Protein AF-A0A177JNY7-F1 (afdb_monomer_lite)

Organism: Sphingobium yanoikuyae (NCBI:txid13690)

Foldseek 3Di:
DDPPDDDDPVLLVLLVVCVVVVHDLVVNCVVVVHDSVVSVVSVVVVVVVVVVVCCCVPPVVVVVVVVVVVVVVVVVVVVVVVVVVVVVVVVVVVVVVVVVVVVVVVVVVVVVVVVVVVVVVVVVVVVVCVVVVD

Structure (mmCIF, N/CA/C/O backbone):
data_AF-A0A177JNY7-F1
#
_entry.id   AF-A0A177JNY7-F1
#
loop_
_atom_site.group_PDB
_atom_site.id
_atom_site.type_symbol
_atom_site.label_atom_id
_atom_site.label_alt_id
_atom_site.label_comp_id
_atom_site.label_asym_id
_atom_site.label_entity_id
_atom_site.label_seq_id
_atom_site.pdbx_PDB_ins_code
_atom_site.Cartn_x
_atom_site.Cartn_y
_atom_site.Cartn_z
_atom_site.occupancy
_atom_site.B_iso_or_equiv
_atom_site.auth_seq_id
_atom_site.auth_comp_id
_atom_site.auth_asym_id
_atom_site.auth_atom_id
_atom_site.pdbx_PDB_model_num
ATOM 1 N N . MET A 1 1 ? -36.680 19.864 34.923 1.00 43.88 1 MET A N 1
ATOM 2 C CA . MET A 1 1 ? -35.747 18.778 34.541 1.00 43.88 1 MET A CA 1
ATOM 3 C C . MET A 1 1 ? -35.029 18.292 35.795 1.00 43.88 1 MET A C 1
ATOM 5 O O . MET A 1 1 ? -34.408 19.111 36.460 1.00 43.88 1 MET A O 1
ATOM 9 N N . ALA A 1 2 ? -35.150 17.016 36.173 1.00 49.12 2 ALA A N 1
ATOM 10 C CA . ALA A 1 2 ? -34.468 16.487 37.357 1.00 49.12 2 ALA A CA 1
ATOM 11 C C . ALA A 1 2 ? -32.947 16.436 37.117 1.00 49.12 2 ALA A C 1
ATOM 13 O O . ALA A 1 2 ? -32.493 15.865 36.123 1.00 49.12 2 ALA A O 1
ATOM 14 N N . LYS A 1 3 ? -32.151 17.042 38.009 1.00 59.03 3 LYS A N 1
ATOM 15 C CA . LYS A 1 3 ? -30.685 16.923 37.973 1.00 59.03 3 LYS A CA 1
ATOM 16 C C . LYS A 1 3 ? -30.320 15.449 38.160 1.00 59.03 3 LYS A C 1
ATOM 18 O O . LYS A 1 3 ? -30.551 14.886 39.226 1.00 59.03 3 LYS A O 1
ATOM 23 N N . LYS A 1 4 ? -29.740 14.818 37.133 1.00 63.50 4 LYS A N 1
ATOM 24 C CA . LYS A 1 4 ? -29.148 13.481 37.269 1.00 63.50 4 LYS A CA 1
ATOM 25 C C . LYS A 1 4 ? -28.039 13.564 38.321 1.00 63.50 4 LYS A C 1
ATOM 27 O O . LYS A 1 4 ? -27.091 14.323 38.132 1.00 63.50 4 LYS A O 1
ATOM 32 N N . ALA A 1 5 ? -28.146 12.785 39.398 1.00 68.25 5 ALA A N 1
ATOM 33 C CA . ALA A 1 5 ? -27.019 12.548 40.297 1.00 68.25 5 ALA A CA 1
ATOM 34 C C . ALA A 1 5 ? -25.820 12.068 39.461 1.00 68.25 5 ALA A C 1
ATOM 36 O O . ALA A 1 5 ? -25.946 11.075 38.736 1.00 68.25 5 ALA A O 1
ATOM 37 N N . LYS A 1 6 ? -24.716 12.821 39.500 1.00 78.00 6 LYS A N 1
ATOM 38 C CA . LYS A 1 6 ? -23.443 12.464 38.868 1.00 78.00 6 LYS A CA 1
ATOM 39 C C . LYS A 1 6 ? -22.596 11.754 39.918 1.00 78.00 6 LYS A C 1
ATOM 41 O O . LYS A 1 6 ? -22.266 12.370 40.926 1.00 78.00 6 LYS A O 1
ATOM 46 N N . PHE A 1 7 ? -22.280 10.487 39.681 1.00 82.00 7 PHE A N 1
ATOM 47 C CA . PHE A 1 7 ? -21.359 9.729 40.522 1.00 82.00 7 PHE A CA 1
ATOM 48 C C . PHE A 1 7 ? -19.919 9.984 40.082 1.00 82.00 7 PHE A C 1
ATOM 50 O O . PHE A 1 7 ? -19.648 10.089 38.881 1.00 82.00 7 PHE A O 1
ATOM 57 N N . THR A 1 8 ? -19.011 10.095 41.047 1.00 87.69 8 THR A N 1
ATOM 58 C CA . THR A 1 8 ? -17.571 10.159 40.770 1.00 87.69 8 THR A CA 1
ATOM 59 C C . THR A 1 8 ? -17.046 8.778 40.387 1.00 87.69 8 THR A C 1
ATOM 61 O O . THR A 1 8 ? -17.657 7.763 40.722 1.00 87.69 8 THR A O 1
ATOM 64 N N . ASP A 1 9 ? -15.907 8.719 39.701 1.00 86.62 9 ASP A N 1
ATOM 65 C CA . ASP A 1 9 ? -15.309 7.438 39.302 1.00 86.62 9 ASP A CA 1
ATOM 66 C C . ASP A 1 9 ? -14.935 6.594 40.527 1.00 86.62 9 ASP A C 1
ATOM 68 O O . ASP A 1 9 ? -15.268 5.415 40.584 1.00 86.62 9 ASP A O 1
ATOM 72 N N . SER A 1 10 ? -14.435 7.237 41.587 1.00 88.00 10 SER A N 1
ATOM 73 C CA . SER A 1 10 ? -14.182 6.590 42.880 1.00 88.00 10 SER A CA 1
ATOM 74 C C . SER A 1 10 ? -15.443 5.970 43.507 1.00 88.00 10 SER A C 1
ATOM 76 O O . SER A 1 10 ? -15.384 4.865 44.040 1.00 88.00 10 SER A O 1
ATOM 78 N N . GLN A 1 11 ? -16.611 6.621 43.406 1.00 86.44 11 GLN A N 1
ATOM 79 C CA . GLN A 1 11 ? -17.874 6.039 43.887 1.00 86.44 11 GLN A CA 1
ATOM 80 C C . GLN A 1 11 ? -18.300 4.824 43.056 1.00 86.44 11 GLN A C 1
ATOM 82 O O . GLN A 1 11 ? -18.866 3.878 43.600 1.00 86.44 11 GLN A O 1
ATOM 87 N N . ARG A 1 12 ? -18.038 4.831 41.744 1.00 89.81 12 ARG A N 1
ATOM 88 C CA . ARG A 1 12 ? -18.335 3.686 40.873 1.00 89.81 12 ARG A CA 1
ATOM 89 C C . ARG A 1 12 ? -17.408 2.509 41.159 1.00 89.81 12 ARG A C 1
ATOM 91 O O . ARG A 1 12 ? -17.885 1.380 41.181 1.00 89.81 12 ARG A O 1
ATOM 98 N N . GLU A 1 13 ? -16.127 2.770 41.401 1.00 90.81 13 GLU A N 1
ATOM 99 C CA . GLU A 1 13 ? -15.130 1.756 41.764 1.00 90.81 13 GLU A CA 1
ATOM 100 C C . GLU A 1 13 ? -15.463 1.106 43.107 1.00 90.81 13 GLU A C 1
ATOM 102 O O . GLU A 1 13 ? -15.636 -0.109 43.165 1.00 90.81 13 GLU A O 1
ATOM 107 N N . GLN A 1 14 ? -15.693 1.908 44.152 1.00 91.38 14 GLN A N 1
ATOM 108 C CA . GLN A 1 14 ? -16.100 1.400 45.467 1.00 91.38 14 GLN A CA 1
ATOM 109 C C . GLN A 1 14 ? -17.391 0.577 45.392 1.00 91.38 14 GLN A C 1
ATOM 111 O O . GLN A 1 14 ? -17.500 -0.486 46.003 1.00 91.38 14 GLN A O 1
ATOM 116 N N . TYR A 1 15 ? -18.374 1.038 44.612 1.00 92.62 15 TYR A N 1
ATOM 117 C CA . TYR A 1 15 ? -19.597 0.275 44.384 1.00 92.62 15 TYR A CA 1
ATOM 118 C C . TYR A 1 15 ? -19.313 -1.059 43.677 1.00 92.62 15 TYR A C 1
ATOM 120 O O . TYR A 1 15 ? -19.846 -2.095 44.075 1.00 92.62 15 TYR A O 1
ATOM 128 N N . ALA A 1 16 ? -18.482 -1.050 42.632 1.00 91.31 16 ALA A N 1
ATOM 129 C CA . ALA A 1 16 ? -18.147 -2.237 41.855 1.00 91.31 16 ALA A CA 1
ATOM 130 C C . ALA A 1 16 ? -17.406 -3.292 42.688 1.00 91.31 16 ALA A C 1
ATOM 132 O O . ALA A 1 16 ? -17.717 -4.475 42.556 1.00 91.31 16 ALA A O 1
ATOM 133 N N . GLU A 1 17 ? -16.488 -2.875 43.561 1.00 93.31 17 GLU A N 1
ATOM 134 C CA . GLU A 1 17 ? -15.782 -3.752 44.502 1.00 93.31 17 GLU A CA 1
ATOM 135 C C . GLU A 1 17 ? -16.747 -4.401 45.498 1.00 93.31 17 GLU A C 1
ATOM 137 O O . GLU A 1 17 ? -16.786 -5.625 45.636 1.00 93.31 17 GLU A O 1
ATOM 142 N N . LEU A 1 18 ? -17.596 -3.599 46.148 1.00 91.25 18 LEU A N 1
ATOM 143 C CA . LEU A 1 18 ? -18.571 -4.117 47.109 1.00 91.25 18 LEU A CA 1
ATOM 144 C C . LEU A 1 18 ? -19.588 -5.056 46.442 1.00 91.25 18 LEU A C 1
ATOM 146 O O . LEU A 1 18 ? -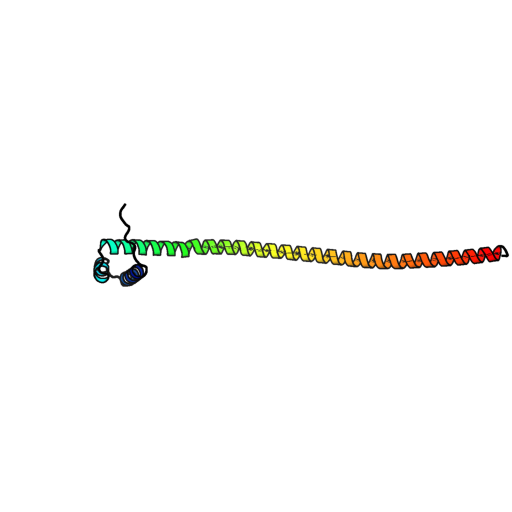19.938 -6.093 47.010 1.00 91.25 18 LEU A O 1
ATOM 150 N N . ALA A 1 19 ? -20.038 -4.727 45.230 1.00 90.12 19 ALA A N 1
ATOM 151 C CA . ALA A 1 19 ? -20.933 -5.576 44.450 1.00 90.12 19 ALA A CA 1
ATOM 152 C C . ALA A 1 19 ? -20.251 -6.881 43.998 1.00 90.12 19 ALA A C 1
ATOM 154 O O . ALA A 1 19 ? -20.895 -7.929 43.988 1.00 90.12 19 ALA A O 1
ATOM 155 N N . ALA A 1 20 ? -18.957 -6.847 43.655 1.00 90.69 20 ALA A N 1
ATOM 156 C CA . ALA A 1 20 ? -18.181 -8.040 43.307 1.00 90.69 20 ALA A CA 1
ATOM 157 C C . ALA A 1 20 ? -18.028 -9.000 44.496 1.00 90.69 20 ALA A C 1
ATOM 159 O O . ALA A 1 20 ? -18.071 -10.213 44.310 1.00 90.69 20 ALA A O 1
ATOM 160 N N . ASN A 1 21 ? -17.958 -8.461 45.715 1.00 91.38 21 ASN A N 1
ATOM 161 C CA . ASN A 1 21 ? -17.924 -9.238 46.956 1.00 91.38 21 ASN A CA 1
ATOM 162 C C . ASN A 1 21 ? -19.292 -9.829 47.358 1.00 91.38 21 ASN A C 1
ATOM 164 O O . ASN A 1 21 ? -19.409 -10.441 48.417 1.00 91.38 21 ASN A O 1
ATOM 168 N N . GLY A 1 22 ? -20.343 -9.647 46.547 1.00 89.50 22 GLY A N 1
ATOM 169 C CA . GLY A 1 22 ? -21.685 -10.173 46.820 1.00 89.50 22 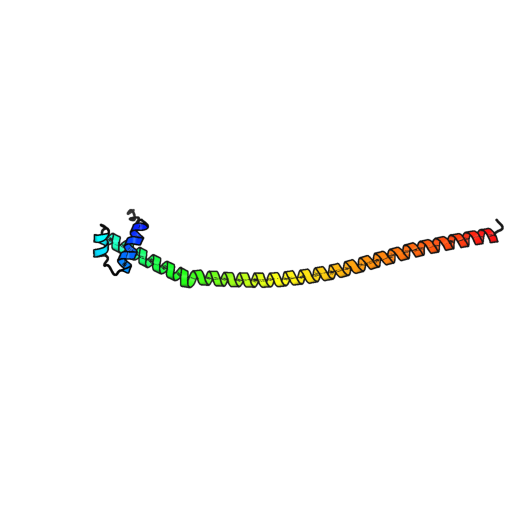GLY A CA 1
ATOM 170 C C . GLY A 1 22 ? -22.500 -9.353 47.826 1.00 89.50 22 GLY A C 1
ATOM 171 O O . GLY A 1 22 ? -23.537 -9.814 48.302 1.00 89.50 22 GLY A O 1
ATOM 172 N N . THR A 1 23 ? -22.059 -8.136 48.152 1.00 92.19 23 THR A N 1
ATOM 173 C CA . THR A 1 23 ? -22.742 -7.253 49.108 1.00 92.19 23 THR A CA 1
ATOM 174 C C . THR A 1 23 ? -24.081 -6.770 48.538 1.00 92.19 23 THR A C 1
ATOM 176 O O . THR A 1 23 ? -24.170 -6.374 47.376 1.00 92.19 23 THR A O 1
ATOM 179 N N . SER A 1 24 ? -25.148 -6.769 49.344 1.00 92.75 24 SER A N 1
ATOM 180 C CA . SER A 1 24 ? -26.471 -6.314 48.882 1.00 92.75 24 SER A CA 1
ATOM 181 C C . SER A 1 24 ? -26.534 -4.790 48.696 1.00 92.75 24 SER A C 1
ATOM 183 O O . SER A 1 24 ? -25.919 -4.047 49.459 1.00 92.75 24 SER A O 1
ATOM 185 N N . ASN A 1 25 ? -27.362 -4.291 47.766 1.00 90.25 25 ASN A N 1
ATOM 186 C CA . ASN A 1 25 ? -27.544 -2.842 47.544 1.00 90.25 25 ASN A CA 1
ATOM 187 C C . ASN A 1 25 ? -27.912 -2.073 48.826 1.00 90.25 25 ASN A C 1
ATOM 189 O O . ASN A 1 25 ? -27.547 -0.910 48.971 1.00 90.25 25 ASN A O 1
ATOM 193 N N . VAL A 1 26 ? -28.620 -2.712 49.764 1.00 92.12 26 VAL A N 1
ATOM 194 C CA . VAL A 1 26 ? -28.989 -2.116 51.058 1.00 92.12 26 VAL A CA 1
ATOM 195 C C . VAL A 1 26 ? -27.762 -1.924 51.952 1.00 92.12 26 VAL A C 1
ATOM 197 O O . VAL A 1 26 ? -27.623 -0.889 52.599 1.00 92.12 26 VAL A O 1
ATOM 200 N N . GLN A 1 27 ? -26.862 -2.905 51.987 1.00 91.69 27 GLN A N 1
ATOM 201 C CA . GLN A 1 27 ? -25.608 -2.828 52.738 1.00 91.69 27 GLN A CA 1
ATOM 202 C C . GLN A 1 27 ? -24.618 -1.863 52.077 1.00 91.69 27 GLN A C 1
ATOM 204 O O . GLN A 1 27 ? -23.986 -1.080 52.779 1.00 91.69 27 GLN A O 1
ATOM 209 N N . ILE A 1 28 ? -24.550 -1.846 50.743 1.00 90.62 28 ILE A N 1
ATOM 210 C CA . ILE A 1 28 ? -23.725 -0.897 49.983 1.00 90.62 28 ILE A CA 1
ATOM 211 C C . ILE A 1 28 ? -24.205 0.542 50.206 1.00 90.62 28 ILE A C 1
ATOM 213 O O . ILE A 1 28 ? -23.398 1.421 50.493 1.00 90.62 28 ILE A O 1
ATOM 217 N N . ALA A 1 29 ? -25.521 0.780 50.156 1.00 91.56 29 ALA A N 1
ATOM 218 C CA . ALA A 1 29 ? -26.114 2.085 50.448 1.00 91.56 29 ALA A CA 1
ATOM 219 C C . ALA A 1 29 ? -25.718 2.601 51.842 1.00 91.56 29 ALA A C 1
ATOM 221 O O . ALA A 1 29 ? -25.342 3.763 51.987 1.00 91.56 29 ALA A O 1
ATOM 222 N N . LYS A 1 30 ? -25.730 1.720 52.853 1.00 91.44 30 LYS A N 1
ATOM 223 C CA . LYS A 1 30 ? -25.275 2.050 54.211 1.00 91.44 30 LYS A CA 1
ATOM 224 C C . LYS A 1 30 ? -23.771 2.329 54.268 1.00 91.44 30 LYS A C 1
ATOM 226 O O . LYS A 1 30 ? -23.377 3.325 54.862 1.00 91.44 30 LYS A O 1
ATOM 231 N N . ALA A 1 31 ? -22.948 1.488 53.643 1.00 89.44 31 ALA A N 1
ATOM 232 C CA . ALA A 1 31 ? -21.489 1.618 53.655 1.00 89.44 31 ALA A CA 1
ATOM 233 C C . ALA A 1 31 ? -20.999 2.897 52.955 1.00 89.44 31 ALA A C 1
ATOM 235 O O . ALA A 1 31 ? -20.061 3.538 53.416 1.00 89.44 31 ALA A O 1
ATOM 236 N N . MET A 1 32 ? -21.663 3.290 51.868 1.00 88.56 32 MET A N 1
ATOM 237 C CA . MET A 1 32 ? -21.326 4.483 51.088 1.00 88.56 32 MET A CA 1
ATOM 238 C C . MET A 1 32 ? -22.071 5.746 51.550 1.00 88.56 32 MET A C 1
ATOM 240 O O . MET A 1 32 ? -21.885 6.808 50.960 1.00 88.56 32 MET A O 1
ATOM 244 N N . ASN A 1 33 ? -22.926 5.644 52.576 1.00 90.62 33 ASN A N 1
ATOM 245 C CA . ASN A 1 33 ? -23.796 6.721 53.056 1.00 90.62 33 ASN A CA 1
ATOM 246 C C . ASN A 1 33 ? -24.642 7.373 51.936 1.00 90.62 33 ASN A C 1
ATOM 248 O O . ASN A 1 33 ? -24.727 8.596 51.811 1.00 90.62 33 ASN A O 1
ATOM 252 N N . ILE A 1 34 ? -25.257 6.542 51.090 1.00 89.31 34 ILE A N 1
ATOM 253 C CA . ILE A 1 34 ? -26.134 6.961 49.988 1.00 89.31 34 ILE A CA 1
ATOM 254 C C . ILE A 1 34 ? -27.518 6.328 50.119 1.00 89.31 34 ILE A C 1
ATOM 256 O O . ILE A 1 34 ? -27.716 5.331 50.811 1.00 89.31 34 ILE A O 1
ATOM 260 N N . SER A 1 35 ? -28.507 6.881 49.416 1.00 91.19 35 SER A N 1
ATOM 261 C CA . SER A 1 35 ? -29.833 6.266 49.370 1.00 91.19 35 SER A CA 1
ATOM 262 C C . SER A 1 35 ? -29.818 4.951 48.580 1.00 91.19 35 SER A C 1
ATOM 264 O O . SER A 1 35 ? -29.071 4.787 47.613 1.00 91.19 35 SER A O 1
ATOM 266 N N . ILE A 1 36 ? -30.712 4.026 48.941 1.00 90.81 36 ILE A N 1
ATOM 267 C CA . ILE A 1 36 ? -30.901 2.747 48.230 1.00 90.81 36 ILE A CA 1
ATOM 268 C C . ILE A 1 36 ? -31.211 2.976 46.743 1.00 90.81 36 ILE A C 1
ATOM 270 O O . ILE A 1 36 ? -30.767 2.214 45.885 1.00 90.81 36 ILE A O 1
ATOM 274 N N . HIS A 1 37 ? -31.927 4.056 46.418 1.00 90.69 37 HIS A N 1
ATOM 275 C CA . HIS A 1 37 ? -32.202 4.426 45.034 1.00 90.69 37 HIS A CA 1
ATOM 276 C C . HIS A 1 37 ? -30.918 4.766 44.259 1.00 90.69 37 HIS A C 1
ATOM 278 O O . HIS A 1 37 ? -30.744 4.306 43.133 1.00 90.69 37 HIS A O 1
ATOM 284 N N . LEU A 1 38 ? -29.983 5.505 44.869 1.00 89.25 38 LEU A N 1
ATOM 285 C CA . LEU A 1 38 ? -28.687 5.807 44.254 1.00 89.25 38 LEU A CA 1
ATOM 286 C C . LEU A 1 38 ? -27.808 4.557 44.115 1.00 89.25 38 LEU A C 1
ATOM 288 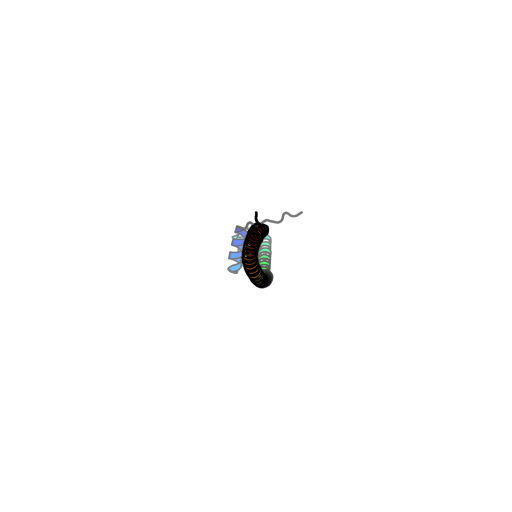O O . LEU A 1 38 ? -27.175 4.392 43.076 1.00 89.25 38 LEU A O 1
ATOM 292 N N . ALA A 1 39 ? -27.819 3.654 45.100 1.00 89.94 39 ALA A N 1
ATOM 293 C CA . ALA A 1 39 ? -27.131 2.364 44.998 1.00 89.94 39 ALA A CA 1
ATOM 294 C C . ALA A 1 39 ? -27.707 1.492 43.865 1.00 89.94 39 ALA A C 1
ATOM 296 O O . ALA A 1 39 ? -26.964 0.878 43.109 1.00 89.94 39 ALA A O 1
ATOM 297 N N . THR A 1 40 ? -29.031 1.489 43.690 1.00 90.81 40 THR A N 1
ATOM 298 C CA . THR A 1 40 ? -29.689 0.779 42.577 1.00 90.81 40 THR A CA 1
ATOM 299 C C . THR A 1 40 ? -29.295 1.384 41.234 1.00 90.81 40 THR A C 1
ATOM 301 O O . THR A 1 40 ? -28.920 0.663 40.320 1.00 90.81 40 THR A O 1
ATOM 304 N N . LYS A 1 41 ? -29.252 2.715 41.139 1.00 91.25 41 LYS A N 1
ATOM 305 C CA . LYS A 1 41 ? -28.785 3.394 39.929 1.00 91.25 41 LYS A CA 1
ATOM 306 C C . LYS A 1 41 ? -27.320 3.061 39.593 1.00 91.25 41 LYS A C 1
ATOM 308 O O . LYS A 1 41 ? -26.998 2.868 38.425 1.00 91.25 41 LYS A O 1
ATOM 313 N N . LEU A 1 42 ? -26.439 2.974 40.595 1.00 90.94 42 LEU A N 1
ATOM 314 C CA . LEU A 1 42 ? -25.046 2.542 40.408 1.00 90.94 42 LEU A CA 1
ATOM 315 C C . LEU A 1 42 ? -24.951 1.094 39.912 1.00 90.94 42 LEU A C 1
ATOM 317 O O . LEU A 1 42 ? -24.102 0.792 39.075 1.00 90.94 42 LEU A O 1
ATOM 321 N N . ARG A 1 43 ? -25.847 0.214 40.374 1.00 91.19 43 ARG A N 1
ATOM 322 C CA . ARG A 1 43 ? -25.974 -1.152 39.855 1.00 91.19 43 ARG A CA 1
ATOM 323 C C . ARG A 1 43 ? -26.274 -1.163 38.364 1.00 91.19 43 ARG A C 1
ATOM 325 O O . ARG A 1 43 ? -25.566 -1.830 37.614 1.00 91.19 43 ARG A O 1
ATOM 332 N N . ASP A 1 44 ? -27.291 -0.415 37.955 1.00 91.25 44 ASP A N 1
ATOM 333 C CA . ASP A 1 44 ? -27.738 -0.379 36.564 1.00 91.25 44 ASP A CA 1
ATOM 334 C C . ASP A 1 44 ? -26.631 0.194 35.660 1.00 91.25 44 ASP A C 1
ATOM 336 O O . ASP A 1 44 ? -26.353 -0.337 34.582 1.00 91.25 44 ASP A O 1
ATOM 340 N N . GLU A 1 45 ? -25.923 1.235 36.118 1.00 90.69 45 GLU A N 1
ATOM 341 C CA . GLU A 1 45 ? -24.747 1.785 35.424 1.00 90.69 45 GLU A CA 1
ATOM 342 C C . GLU A 1 45 ? -23.598 0.762 35.322 1.00 90.69 45 GLU A C 1
ATOM 344 O O . GLU A 1 45 ? -22.958 0.642 34.277 1.00 90.69 45 GLU A O 1
ATOM 349 N N . LEU A 1 46 ? -23.339 -0.024 36.370 1.00 90.94 46 LEU A N 1
ATOM 350 C CA . LEU A 1 46 ? -22.313 -1.070 36.344 1.00 90.94 46 LEU A CA 1
ATOM 351 C C . LEU A 1 46 ? -22.675 -2.212 35.383 1.00 90.94 46 LEU A C 1
ATOM 353 O O . LEU A 1 46 ? -21.821 -2.677 34.626 1.00 90.94 46 LEU A O 1
ATOM 357 N N . GLU A 1 47 ? -23.922 -2.682 35.410 1.00 92.12 47 GLU A N 1
ATOM 358 C CA . GLU A 1 47 ? -24.407 -3.754 34.533 1.00 92.12 47 GLU A CA 1
ATOM 359 C C . GLU A 1 47 ? -24.396 -3.319 33.062 1.00 92.12 47 GLU A C 1
ATOM 361 O O . GLU A 1 47 ? -23.921 -4.067 32.202 1.00 92.12 47 GLU A O 1
ATOM 366 N N . THR A 1 48 ? -24.819 -2.086 32.774 1.00 92.62 48 THR A N 1
ATOM 367 C CA . THR A 1 48 ? -24.748 -1.518 31.418 1.00 92.62 48 THR A CA 1
ATOM 368 C C . THR A 1 48 ? -23.307 -1.367 30.935 1.00 92.62 48 THR A C 1
ATOM 370 O O . THR A 1 48 ? -23.003 -1.791 29.822 1.00 92.62 48 THR A O 1
ATOM 373 N N . ASN A 1 49 ? -22.387 -0.874 31.770 1.00 91.44 49 ASN A N 1
ATOM 374 C CA . ASN A 1 49 ? -20.965 -0.789 31.416 1.00 91.44 49 ASN A CA 1
ATOM 375 C C . ASN A 1 49 ? -20.348 -2.170 31.145 1.00 91.44 49 ASN A C 1
ATOM 377 O O . ASN A 1 49 ? -19.626 -2.344 30.164 1.00 91.44 49 ASN A O 1
ATOM 381 N N . LYS A 1 50 ? -20.678 -3.183 31.958 1.00 93.25 50 LYS A N 1
ATOM 382 C CA . LYS A 1 50 ? -20.248 -4.570 31.718 1.00 93.25 50 LYS A CA 1
ATOM 383 C C . LYS A 1 50 ? -20.801 -5.118 30.401 1.00 93.25 50 LYS A C 1
ATOM 385 O O . LYS A 1 50 ? -20.081 -5.811 29.685 1.00 93.25 50 LYS A O 1
ATOM 390 N N . ALA A 1 51 ? -22.057 -4.824 30.068 1.00 93.31 51 ALA A N 1
ATOM 391 C CA . ALA A 1 51 ? -22.654 -5.234 28.798 1.00 93.31 51 ALA A CA 1
ATOM 392 C C . ALA A 1 51 ? -21.972 -4.554 27.598 1.00 93.31 51 ALA A C 1
ATOM 394 O O . ALA A 1 51 ? -21.657 -5.228 26.617 1.00 93.31 51 ALA A O 1
ATOM 395 N N . ILE A 1 52 ? -21.674 -3.255 27.699 1.00 94.00 52 ILE A N 1
ATOM 396 C CA . ILE A 1 52 ? -20.936 -2.504 26.672 1.00 94.00 52 ILE A CA 1
ATOM 397 C C . ILE A 1 52 ? -19.547 -3.111 26.455 1.00 94.00 52 ILE A C 1
ATOM 399 O O . ILE A 1 52 ? -19.168 -3.373 25.314 1.00 94.00 52 ILE A O 1
ATOM 403 N N . GLU A 1 53 ? -18.803 -3.386 27.528 1.00 94.31 53 GLU A N 1
ATOM 404 C CA . GLU A 1 53 ? -17.472 -3.994 27.419 1.00 94.31 53 GLU A CA 1
ATOM 405 C C . GLU A 1 53 ? -17.525 -5.410 26.831 1.00 94.31 53 GLU A C 1
ATOM 407 O O . GLU A 1 53 ? -16.706 -5.758 25.982 1.00 94.31 53 GLU A O 1
ATOM 412 N N . ARG A 1 54 ? -18.545 -6.211 27.165 1.00 95.44 54 ARG A N 1
ATOM 413 C CA . ARG A 1 54 ? -18.759 -7.512 26.506 1.00 95.44 54 ARG A CA 1
ATOM 414 C C . ARG A 1 54 ? -18.959 -7.361 25.002 1.00 95.44 54 ARG A C 1
ATOM 416 O O . ARG A 1 54 ? -18.310 -8.075 24.243 1.00 95.44 54 ARG A O 1
ATOM 423 N N . VAL A 1 55 ? -19.814 -6.440 24.556 1.00 96.25 55 VAL A N 1
ATOM 424 C CA . VAL A 1 55 ? -20.038 -6.179 23.120 1.00 96.25 55 VAL A CA 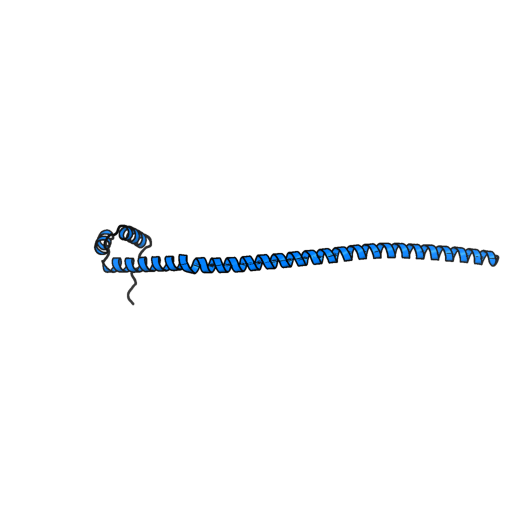1
ATOM 425 C C . VAL A 1 55 ? -18.753 -5.690 22.451 1.00 96.25 55 VAL A C 1
ATOM 427 O O . VAL A 1 55 ? -18.394 -6.150 21.367 1.00 96.25 55 VAL A O 1
ATOM 430 N N . ARG A 1 56 ? -18.003 -4.807 23.115 1.00 95.69 56 ARG A N 1
ATOM 431 C CA . ARG A 1 56 ? -16.719 -4.312 22.615 1.00 95.69 56 ARG A CA 1
ATOM 432 C C . ARG A 1 56 ? -15.721 -5.449 22.388 1.00 95.69 56 ARG A C 1
ATOM 434 O O . ARG A 1 56 ? -15.115 -5.495 21.319 1.00 95.69 56 ARG A O 1
ATOM 441 N N . LEU A 1 57 ? -15.572 -6.344 23.363 1.00 95.44 57 LEU A N 1
ATOM 442 C CA . LEU A 1 57 ? -14.632 -7.468 23.318 1.00 95.44 57 LEU A CA 1
ATOM 443 C C . LEU A 1 57 ? -15.060 -8.566 22.340 1.00 95.44 57 LEU A C 1
ATOM 445 O O . LEU A 1 57 ? -14.210 -9.139 21.669 1.00 95.44 57 LEU A O 1
ATOM 449 N N . THR A 1 58 ? -16.357 -8.854 22.241 1.00 94.00 58 THR A N 1
ATOM 450 C CA . THR A 1 58 ? -16.861 -9.996 21.455 1.00 94.00 58 THR A CA 1
ATOM 451 C C . THR A 1 58 ? -17.252 -9.649 20.025 1.00 94.00 58 THR A C 1
ATOM 453 O O . THR A 1 58 ? -17.274 -10.537 19.182 1.00 94.00 58 THR A O 1
ATOM 456 N N . GLN A 1 59 ? -17.561 -8.384 19.730 1.00 92.75 59 GLN A N 1
ATOM 457 C CA . GLN A 1 59 ? -18.051 -7.972 18.412 1.00 92.75 59 GLN A CA 1
ATOM 458 C C . GLN A 1 59 ? -17.180 -6.873 17.811 1.00 92.75 59 GLN A C 1
ATOM 460 O O . GLN A 1 59 ? -16.631 -7.032 16.723 1.00 92.75 59 GLN A O 1
ATOM 465 N N . THR A 1 60 ? -17.012 -5.755 18.520 1.00 95.06 60 THR A N 1
ATOM 466 C CA . THR A 1 60 ? -16.390 -4.559 17.933 1.00 95.06 60 THR A CA 1
ATOM 467 C C . THR A 1 60 ? -14.900 -4.738 17.660 1.00 95.06 60 THR A C 1
ATOM 469 O O . THR A 1 60 ? -14.422 -4.308 16.612 1.00 95.06 60 THR A O 1
ATOM 472 N N . ILE A 1 61 ? -14.151 -5.322 18.600 1.00 93.31 61 ILE A N 1
ATOM 473 C CA . ILE A 1 61 ? -12.714 -5.569 18.430 1.00 93.31 61 ILE A CA 1
ATOM 474 C C . ILE A 1 61 ? -12.470 -6.596 17.314 1.00 93.31 61 ILE A C 1
ATOM 476 O O . ILE A 1 61 ? -11.749 -6.234 16.384 1.00 93.31 61 ILE A O 1
ATOM 480 N N . PRO A 1 62 ? -13.102 -7.788 17.317 1.00 96.88 62 PRO A N 1
ATOM 481 C CA . PRO A 1 62 ? -12.952 -8.754 16.229 1.00 96.88 62 PRO A CA 1
ATOM 482 C C . PRO A 1 62 ? -13.270 -8.167 14.851 1.00 96.88 62 PRO A C 1
ATOM 484 O O . PRO A 1 62 ? -12.423 -8.212 13.970 1.00 96.88 62 PRO A O 1
ATOM 487 N N . LEU A 1 63 ? -14.402 -7.470 14.694 1.00 96.50 63 LEU A N 1
ATOM 488 C CA . LEU A 1 63 ? -14.773 -6.847 13.416 1.00 96.50 63 LEU A CA 1
ATOM 489 C C . LEU A 1 63 ? -13.717 -5.844 12.919 1.00 96.50 63 LEU A C 1
ATOM 491 O O . LEU A 1 63 ? -13.470 -5.711 11.721 1.00 96.50 63 LEU A O 1
ATOM 495 N N . LYS A 1 64 ? -13.107 -5.080 13.833 1.00 95.88 64 LYS A N 1
ATOM 496 C CA . LYS A 1 64 ? -12.023 -4.156 13.479 1.00 95.88 64 LYS A CA 1
ATOM 497 C C . LYS A 1 64 ? -10.750 -4.907 13.092 1.00 95.88 64 LYS A C 1
ATOM 499 O O . LYS A 1 64 ? -10.067 -4.451 12.181 1.00 95.88 64 LYS A O 1
ATOM 504 N N . MET A 1 65 ? -10.444 -6.022 13.754 1.00 97.00 65 MET A N 1
ATOM 505 C CA . MET A 1 65 ? -9.305 -6.877 13.412 1.00 97.00 65 MET A CA 1
ATOM 506 C C . MET A 1 65 ? -9.485 -7.542 12.045 1.00 97.00 65 MET A C 1
ATOM 508 O O . MET A 1 65 ? -8.549 -7.511 11.254 1.00 97.00 65 MET A O 1
ATOM 512 N N . ASP A 1 66 ? -10.683 -8.035 11.725 1.00 96.50 66 ASP A N 1
ATOM 513 C CA . ASP A 1 66 ? -10.995 -8.612 10.410 1.00 96.50 66 ASP A CA 1
ATOM 514 C C . ASP A 1 66 ? -10.783 -7.576 9.300 1.00 96.50 66 ASP A C 1
ATOM 516 O O . ASP A 1 66 ? -10.046 -7.810 8.346 1.00 96.50 66 ASP A O 1
ATOM 520 N N . LYS A 1 67 ? -11.304 -6.357 9.489 1.00 96.69 67 LYS A N 1
ATOM 521 C CA . LYS A 1 67 ? -11.065 -5.247 8.552 1.00 96.69 67 LYS A CA 1
ATOM 522 C C . LYS A 1 67 ? -9.582 -4.902 8.408 1.00 96.69 67 LYS A C 1
ATOM 524 O O . LYS A 1 67 ? -9.145 -4.524 7.325 1.00 96.69 67 LYS A O 1
ATOM 529 N N . MET A 1 68 ? -8.802 -4.987 9.488 1.00 97.31 68 MET A N 1
ATOM 530 C CA . MET A 1 68 ? -7.353 -4.787 9.413 1.00 97.31 68 MET A CA 1
ATOM 531 C C . MET A 1 68 ? -6.679 -5.902 8.610 1.00 97.31 68 MET A C 1
ATOM 533 O O . MET A 1 68 ? -5.800 -5.599 7.807 1.00 97.31 68 MET A O 1
ATOM 537 N N . ALA A 1 69 ? -7.098 -7.156 8.780 1.00 97.44 69 ALA A N 1
ATOM 538 C CA . ALA A 1 69 ? -6.584 -8.286 8.011 1.00 97.44 69 ALA A CA 1
ATOM 539 C C . ALA A 1 69 ? -6.890 -8.145 6.508 1.00 97.44 69 ALA A C 1
ATOM 541 O O . ALA A 1 69 ? -6.003 -8.366 5.678 1.00 97.44 69 ALA A O 1
ATOM 542 N N . ASP A 1 70 ? -8.092 -7.685 6.155 1.00 97.25 70 ASP A N 1
ATOM 543 C CA . ASP A 1 70 ? -8.471 -7.396 4.766 1.00 97.25 70 ASP A CA 1
ATOM 544 C C . ASP A 1 70 ? -7.567 -6.318 4.153 1.00 97.25 70 ASP A C 1
ATOM 546 O O . ASP A 1 70 ? -7.014 -6.490 3.063 1.00 97.25 70 ASP A O 1
ATOM 550 N N . VAL A 1 71 ? -7.355 -5.216 4.881 1.00 97.44 71 VAL A N 1
ATOM 551 C CA . VAL A 1 71 ? -6.471 -4.127 4.440 1.00 97.44 71 VAL A CA 1
ATOM 552 C C . VAL A 1 71 ? -5.028 -4.612 4.303 1.00 97.44 71 VAL A C 1
ATOM 554 O O . VAL A 1 71 ? -4.379 -4.299 3.307 1.00 97.44 71 VAL A O 1
ATOM 557 N N . MET A 1 72 ? -4.521 -5.399 5.255 1.00 97.81 72 MET A N 1
ATOM 558 C CA . MET A 1 72 ? -3.174 -5.976 5.172 1.00 97.81 72 MET A CA 1
ATOM 559 C C . MET A 1 72 ? -3.019 -6.863 3.934 1.00 97.81 72 MET A C 1
ATOM 561 O O . MET A 1 72 ? -2.019 -6.756 3.226 1.00 97.81 72 MET A O 1
ATOM 565 N N . THR A 1 73 ? -4.023 -7.684 3.631 1.00 97.56 73 THR A N 1
ATOM 566 C CA . THR A 1 73 ? -4.027 -8.544 2.441 1.00 97.56 73 THR A CA 1
ATOM 567 C C . THR A 1 73 ? -4.007 -7.714 1.157 1.00 97.56 73 THR A C 1
ATOM 569 O O . THR A 1 73 ? -3.212 -7.982 0.255 1.00 97.56 73 THR A O 1
ATOM 572 N N . ALA A 1 74 ? -4.815 -6.653 1.085 1.00 97.69 74 ALA A N 1
ATOM 573 C CA . ALA A 1 74 ? -4.816 -5.740 -0.055 1.00 97.69 74 ALA A CA 1
ATOM 574 C C . ALA A 1 74 ? -3.454 -5.050 -0.244 1.00 97.69 74 ALA A C 1
ATOM 576 O O . ALA A 1 74 ? -2.953 -4.969 -1.365 1.00 97.69 74 ALA A O 1
ATOM 577 N N . VAL A 1 75 ? -2.825 -4.595 0.845 1.00 97.88 75 VAL A N 1
ATOM 578 C CA . VAL A 1 75 ? -1.487 -3.980 0.810 1.00 97.88 75 VAL A CA 1
ATOM 579 C C . VAL A 1 75 ? -0.431 -4.962 0.311 1.00 97.88 75 VAL A C 1
ATOM 581 O O . VAL A 1 75 ? 0.384 -4.588 -0.530 1.00 97.88 75 VAL A O 1
ATOM 584 N N . LEU A 1 76 ? -0.458 -6.217 0.763 1.00 97.31 76 LEU A N 1
ATOM 585 C CA . LEU A 1 76 ? 0.476 -7.243 0.291 1.00 97.31 76 LEU A CA 1
ATOM 586 C C . LEU A 1 76 ? 0.346 -7.495 -1.215 1.00 97.31 76 LEU A C 1
ATOM 588 O O . LEU A 1 76 ? 1.362 -7.574 -1.907 1.00 97.31 76 LEU A O 1
ATOM 592 N N . ASN A 1 77 ? -0.883 -7.561 -1.728 1.00 96.38 77 ASN A N 1
ATOM 593 C CA . ASN A 1 77 ? -1.125 -7.724 -3.161 1.00 96.38 77 ASN A CA 1
ATOM 594 C C . ASN A 1 77 ? -0.598 -6.521 -3.954 1.00 96.38 77 ASN A C 1
ATOM 596 O O . ASN A 1 77 ? 0.184 -6.700 -4.885 1.00 96.38 77 ASN A O 1
ATOM 600 N N . MET A 1 78 ? -0.913 -5.297 -3.513 1.00 96.81 78 MET A N 1
ATOM 601 C CA . MET A 1 78 ? -0.404 -4.070 -4.139 1.00 96.81 78 MET A CA 1
ATOM 602 C C . MET A 1 78 ? 1.132 -4.005 -4.134 1.00 96.81 78 MET A C 1
ATOM 604 O O . MET A 1 78 ? 1.743 -3.573 -5.109 1.00 96.81 78 MET A O 1
ATOM 608 N N . MET A 1 79 ? 1.788 -4.465 -3.064 1.00 97.25 79 MET A N 1
ATOM 609 C CA . MET A 1 79 ? 3.252 -4.564 -3.022 1.00 97.25 79 MET A CA 1
ATOM 610 C C . MET A 1 79 ? 3.800 -5.579 -4.034 1.00 97.25 79 MET A C 1
ATOM 612 O O . MET A 1 79 ? 4.861 -5.347 -4.621 1.00 97.25 79 MET A O 1
ATOM 616 N N . GLY A 1 80 ? 3.094 -6.694 -4.237 1.00 96.62 80 GLY A N 1
ATOM 617 C CA . GLY A 1 80 ? 3.402 -7.673 -5.278 1.00 96.62 80 GLY A CA 1
ATOM 618 C C . GLY A 1 80 ? 3.367 -7.052 -6.674 1.00 96.62 80 GLY A C 1
ATOM 619 O O . GLY A 1 80 ? 4.334 -7.189 -7.429 1.00 96.62 80 GLY A O 1
ATOM 620 N N . ASP A 1 81 ? 2.313 -6.295 -6.971 1.00 97.62 81 ASP A N 1
ATOM 621 C CA . ASP A 1 81 ? 2.129 -5.623 -8.261 1.00 97.62 81 ASP A CA 1
ATOM 622 C C . ASP A 1 81 ? 3.228 -4.585 -8.521 1.00 97.62 81 ASP A C 1
ATOM 624 O O . ASP A 1 81 ? 3.909 -4.635 -9.547 1.00 97.62 81 ASP A O 1
ATOM 628 N N . VAL A 1 82 ? 3.502 -3.710 -7.546 1.00 97.94 82 VAL A N 1
ATOM 629 C CA . VAL A 1 82 ? 4.572 -2.699 -7.641 1.00 97.94 82 VAL A CA 1
ATOM 630 C C . VAL A 1 82 ? 5.935 -3.349 -7.886 1.00 97.94 82 VAL A C 1
ATOM 632 O O . VAL A 1 82 ? 6.743 -2.861 -8.683 1.00 97.94 82 VAL A O 1
ATOM 635 N N . ARG A 1 83 ? 6.217 -4.481 -7.232 1.00 97.12 83 ARG A N 1
ATOM 636 C CA . ARG A 1 83 ? 7.462 -5.225 -7.456 1.00 97.12 83 ARG A CA 1
ATOM 637 C C . ARG A 1 83 ? 7.556 -5.734 -8.895 1.00 97.12 83 ARG A C 1
ATOM 639 O O . ARG A 1 83 ? 8.632 -5.652 -9.494 1.00 97.12 83 ARG A O 1
ATOM 646 N N . GLN A 1 84 ? 6.458 -6.238 -9.450 1.00 97.12 84 GLN A N 1
ATOM 647 C CA . GLN A 1 84 ? 6.416 -6.715 -10.828 1.00 97.12 84 GLN A CA 1
ATOM 648 C C . GLN A 1 84 ? 6.604 -5.567 -11.831 1.00 97.12 84 GLN A C 1
ATOM 650 O O . GLN A 1 84 ? 7.378 -5.699 -12.784 1.00 97.12 84 GLN A O 1
ATOM 655 N N . GLU A 1 85 ? 5.971 -4.419 -11.594 1.00 97.44 85 GLU A N 1
ATOM 656 C CA . GLU A 1 85 ? 6.162 -3.217 -12.409 1.00 97.44 85 GLU A CA 1
ATOM 657 C C . GLU A 1 85 ? 7.619 -2.741 -12.395 1.00 97.44 85 GLU A C 1
ATOM 659 O O . GLU A 1 85 ? 8.198 -2.482 -13.453 1.00 97.44 85 GLU A O 1
ATOM 664 N N . LEU A 1 86 ? 8.267 -2.716 -11.226 1.00 97.88 86 LEU A N 1
ATOM 665 C CA . LEU A 1 86 ? 9.688 -2.377 -11.111 1.00 97.88 86 LEU A CA 1
ATOM 666 C C . LEU A 1 86 ? 10.586 -3.342 -11.896 1.00 97.88 86 LEU A C 1
ATOM 668 O O . LEU A 1 86 ? 11.542 -2.910 -12.548 1.00 97.88 86 LEU A O 1
ATOM 672 N N . CYS A 1 87 ? 10.284 -4.643 -11.876 1.00 97.31 87 CYS A N 1
ATOM 673 C CA . CYS A 1 87 ? 10.986 -5.629 -12.698 1.00 97.31 87 CYS A CA 1
ATOM 674 C C . CYS A 1 87 ? 10.842 -5.325 -14.197 1.00 97.31 87 CYS A C 1
ATOM 676 O O . CYS A 1 87 ? 11.838 -5.364 -14.928 1.00 97.31 87 CYS A O 1
ATOM 678 N N . ASN A 1 88 ? 9.640 -4.959 -14.644 1.00 97.94 88 ASN A N 1
ATOM 679 C CA . ASN A 1 88 ? 9.380 -4.596 -16.035 1.00 97.94 88 ASN A CA 1
ATOM 680 C C . ASN A 1 88 ? 10.148 -3.327 -16.440 1.00 97.94 88 ASN A C 1
ATOM 682 O O . ASN A 1 88 ? 10.838 -3.331 -17.462 1.00 97.94 88 ASN A O 1
ATOM 686 N N . VAL A 1 89 ? 10.116 -2.280 -15.610 1.00 98.25 89 VAL A N 1
ATOM 687 C CA . VAL A 1 89 ? 10.865 -1.028 -15.830 1.00 98.25 89 VAL A CA 1
ATOM 688 C C . VAL A 1 89 ? 12.374 -1.279 -15.881 1.00 98.25 89 VAL A C 1
ATOM 690 O O . VAL A 1 89 ? 13.091 -0.733 -16.721 1.00 98.25 89 VAL A O 1
ATOM 693 N N . LYS A 1 90 ? 12.897 -2.153 -15.020 1.00 98.00 90 LYS A N 1
ATOM 694 C CA . LYS A 1 90 ? 14.316 -2.525 -15.061 1.00 98.00 90 LYS A CA 1
ATOM 695 C C . LYS A 1 90 ? 14.675 -3.226 -16.374 1.00 98.00 90 LYS A C 1
ATOM 697 O O . LYS A 1 90 ? 15.725 -2.948 -16.958 1.00 98.00 90 LYS A O 1
ATOM 702 N N . ALA A 1 91 ? 13.812 -4.116 -16.859 1.00 97.62 91 ALA A N 1
ATOM 703 C CA . ALA A 1 91 ? 14.023 -4.810 -18.123 1.00 97.62 91 ALA A CA 1
ATOM 704 C C . ALA A 1 91 ? 14.003 -3.847 -19.323 1.00 97.62 91 ALA A C 1
ATOM 706 O O . ALA A 1 91 ? 14.858 -3.963 -20.207 1.00 97.62 91 ALA A O 1
ATOM 707 N N . THR A 1 92 ? 13.079 -2.881 -19.359 1.00 97.94 92 THR A N 1
ATOM 708 C CA . THR A 1 92 ? 13.041 -1.861 -20.421 1.00 97.94 92 THR A CA 1
ATOM 709 C C . THR A 1 92 ? 14.274 -0.961 -20.376 1.00 97.94 92 THR A C 1
ATOM 711 O O . THR A 1 92 ? 14.913 -0.773 -21.412 1.00 97.94 92 THR A O 1
ATOM 714 N N . ASN A 1 93 ? 14.696 -0.514 -19.191 1.00 98.19 93 ASN A N 1
ATOM 715 C CA . ASN A 1 93 ? 15.913 0.286 -19.025 1.00 98.19 93 ASN A CA 1
ATOM 716 C C . ASN A 1 93 ? 17.163 -0.443 -19.533 1.00 98.19 93 ASN A C 1
ATOM 718 O O . ASN A 1 93 ? 17.981 0.144 -20.243 1.00 98.19 93 ASN A O 1
ATOM 722 N N . ASN A 1 94 ? 17.296 -1.741 -19.249 1.00 97.75 94 ASN A N 1
ATOM 723 C CA . ASN A 1 94 ? 18.408 -2.542 -19.764 1.00 97.75 94 ASN A CA 1
ATOM 724 C C . ASN A 1 94 ? 18.406 -2.619 -21.299 1.00 97.75 94 ASN A C 1
ATOM 726 O O . ASN A 1 94 ? 19.461 -2.490 -21.927 1.00 97.75 94 ASN A O 1
ATOM 730 N N . LYS A 1 95 ? 17.228 -2.794 -21.915 1.00 98.19 95 LYS A N 1
ATOM 731 C CA . LYS A 1 95 ? 17.084 -2.796 -23.380 1.00 98.19 95 LYS A CA 1
ATOM 732 C C . LYS A 1 95 ? 17.475 -1.444 -23.977 1.00 98.19 95 LYS A C 1
ATOM 734 O O . LYS A 1 95 ? 18.229 -1.409 -24.948 1.00 98.19 95 LYS A O 1
ATOM 739 N N . MET A 1 96 ? 17.026 -0.343 -23.375 1.00 98.00 96 MET A N 1
ATOM 740 C CA . MET A 1 96 ? 17.380 1.011 -23.810 1.00 98.00 96 MET A CA 1
ATOM 741 C C . MET A 1 96 ? 18.884 1.269 -23.691 1.00 98.00 96 MET A C 1
ATOM 743 O O . MET A 1 96 ? 19.498 1.750 -24.640 1.00 98.00 96 MET A O 1
ATOM 747 N N . ALA A 1 97 ? 19.507 0.877 -22.578 1.00 98.06 97 ALA A N 1
ATOM 748 C CA . ALA A 1 97 ? 20.947 1.023 -22.388 1.00 98.06 97 ALA A CA 1
ATOM 749 C C . ALA A 1 97 ? 21.746 0.247 -23.451 1.00 98.06 97 ALA A C 1
ATOM 751 O O . ALA A 1 97 ? 22.715 0.765 -24.013 1.00 98.06 97 ALA A O 1
ATOM 752 N N . ALA A 1 98 ? 21.326 -0.980 -23.775 1.00 97.81 98 ALA A N 1
ATOM 753 C CA . ALA A 1 98 ? 21.939 -1.765 -24.844 1.00 97.81 98 ALA A CA 1
ATOM 754 C C . ALA A 1 98 ? 21.766 -1.101 -26.221 1.00 97.81 98 ALA A C 1
ATOM 756 O O . ALA A 1 98 ? 22.727 -1.028 -26.989 1.00 97.81 98 ALA A O 1
ATOM 757 N N . ALA A 1 99 ? 20.574 -0.578 -26.522 1.00 97.88 99 ALA A N 1
ATOM 758 C CA . ALA A 1 99 ? 20.308 0.147 -27.762 1.00 97.88 99 ALA A CA 1
ATOM 759 C C . ALA A 1 99 ? 21.177 1.410 -27.886 1.00 97.88 99 ALA A C 1
ATOM 761 O O . ALA A 1 99 ? 21.785 1.632 -28.932 1.00 97.88 99 ALA A O 1
ATOM 762 N N . MET A 1 100 ? 21.332 2.184 -26.807 1.00 98.19 100 MET A N 1
ATOM 763 C CA . MET A 1 100 ? 22.209 3.360 -26.795 1.00 98.19 100 MET A CA 1
ATOM 764 C C . MET A 1 100 ? 23.668 2.992 -27.076 1.00 98.19 100 MET A C 1
ATOM 766 O O . MET A 1 100 ? 24.315 3.650 -27.888 1.00 98.19 100 MET A O 1
ATOM 770 N N . ARG A 1 101 ? 24.186 1.915 -26.469 1.00 97.50 101 ARG A N 1
ATOM 771 C CA . ARG A 1 101 ? 25.552 1.436 -26.754 1.00 97.50 101 ARG A CA 1
ATOM 772 C C . ARG A 1 101 ? 25.726 1.056 -28.224 1.00 97.50 101 ARG A C 1
ATOM 774 O O . ARG A 1 101 ? 26.749 1.387 -28.818 1.00 97.50 101 ARG A O 1
ATOM 781 N N . ARG A 1 102 ? 24.729 0.400 -28.828 1.00 97.75 102 ARG A N 1
ATOM 782 C CA . ARG A 1 102 ? 24.753 0.060 -30.262 1.00 97.75 102 ARG A CA 1
ATOM 783 C C . ARG A 1 102 ? 24.814 1.315 -31.129 1.00 97.75 102 ARG A C 1
ATOM 785 O O . ARG A 1 102 ? 25.716 1.420 -31.953 1.00 97.75 102 ARG A O 1
ATOM 792 N N . LEU A 1 103 ? 23.944 2.293 -30.873 1.00 97.81 103 LEU A N 1
ATOM 793 C CA . LEU A 1 103 ? 23.934 3.564 -31.605 1.00 97.81 103 LEU A CA 1
ATOM 794 C C . LEU A 1 103 ? 25.245 4.345 -31.451 1.00 97.81 103 LEU A C 1
ATOM 796 O O . LEU A 1 103 ? 25.688 5.003 -32.391 1.00 97.81 103 LEU A O 1
ATOM 800 N N . GLN A 1 104 ? 25.895 4.281 -30.286 1.00 97.44 104 GLN A N 1
ATOM 801 C CA . GLN A 1 104 ? 27.212 4.893 -30.085 1.00 97.44 104 GLN A CA 1
ATOM 802 C C . GLN A 1 104 ? 28.288 4.233 -30.956 1.00 97.44 104 GLN A C 1
ATOM 804 O O . GLN A 1 104 ? 29.077 4.933 -31.595 1.00 97.44 104 GLN A O 1
ATOM 809 N N . MET A 1 105 ? 28.306 2.900 -31.012 1.00 96.88 105 MET A N 1
ATOM 810 C CA . MET A 1 105 ? 29.247 2.152 -31.851 1.00 96.88 105 MET A CA 1
ATOM 811 C C . MET A 1 105 ? 29.003 2.399 -33.339 1.00 96.88 105 MET A C 1
ATOM 813 O O . MET A 1 105 ? 29.947 2.665 -34.080 1.00 96.88 105 MET A O 1
ATOM 817 N N . GLU A 1 106 ? 27.744 2.390 -33.770 1.00 97.00 106 GLU A N 1
ATOM 818 C CA . GLU A 1 106 ? 27.365 2.683 -35.151 1.00 97.00 106 GLU A CA 1
ATOM 819 C C . GLU A 1 106 ? 27.781 4.102 -35.558 1.00 97.00 106 GLU A C 1
ATOM 821 O O . GLU A 1 106 ? 28.438 4.289 -36.582 1.00 97.00 106 GLU A O 1
ATOM 826 N N . ASN A 1 107 ? 27.529 5.100 -34.705 1.00 97.75 107 ASN A N 1
ATOM 827 C CA . ASN A 1 107 ? 27.994 6.468 -34.937 1.00 97.75 107 ASN A CA 1
ATOM 828 C C . ASN A 1 107 ? 29.521 6.565 -35.044 1.00 97.75 107 ASN A C 1
ATOM 830 O O . ASN A 1 107 ? 30.038 7.322 -35.869 1.00 97.75 107 ASN A O 1
ATOM 834 N N . LYS A 1 108 ? 30.263 5.820 -34.216 1.00 96.75 108 LYS A N 1
ATOM 835 C CA . LYS A 1 108 ? 31.728 5.769 -34.296 1.00 96.75 108 LYS A CA 1
ATOM 836 C C . LYS A 1 108 ? 32.185 5.184 -35.634 1.00 96.75 108 LYS A C 1
ATOM 838 O O . LYS A 1 108 ? 33.062 5.767 -36.271 1.00 96.75 108 LYS A O 1
ATOM 843 N N . ASN A 1 109 ? 31.562 4.094 -36.075 1.00 97.56 109 ASN A N 1
ATOM 844 C CA . ASN A 1 109 ? 31.870 3.456 -37.353 1.00 97.56 109 ASN A CA 1
ATOM 845 C C . ASN A 1 109 ? 31.578 4.399 -38.526 1.00 97.56 109 ASN A C 1
ATOM 847 O O . ASN A 1 109 ? 32.461 4.628 -39.344 1.00 97.56 109 ASN A O 1
ATOM 851 N N . LEU A 1 110 ? 30.411 5.050 -38.550 1.00 97.62 110 LEU A N 1
ATOM 852 C CA . LEU A 1 110 ? 30.053 6.021 -39.591 1.00 97.62 110 LEU A CA 1
ATOM 853 C C . LEU A 1 110 ? 31.039 7.194 -39.669 1.00 97.62 110 LEU A C 1
ATOM 855 O O . LEU A 1 110 ? 31.406 7.639 -40.760 1.00 97.62 110 LEU A O 1
ATOM 859 N N . ARG A 1 111 ? 31.509 7.696 -38.519 1.00 97.38 111 ARG A N 1
ATOM 860 C CA . ARG A 1 111 ? 32.550 8.737 -38.476 1.00 97.38 111 ARG A CA 1
ATOM 861 C C . ARG A 1 111 ? 33.849 8.259 -39.119 1.00 97.38 111 ARG A C 1
ATOM 863 O O . ARG A 1 111 ? 34.471 9.036 -39.844 1.00 97.38 111 ARG A O 1
ATOM 870 N N . GLN A 1 112 ? 34.237 7.011 -38.868 1.00 96.62 112 GLN A N 1
ATOM 871 C CA . GLN A 1 112 ? 35.430 6.412 -39.454 1.00 96.62 112 GLN A CA 1
ATOM 872 C C . GLN A 1 112 ? 35.265 6.218 -40.967 1.00 96.62 112 GLN A C 1
ATOM 874 O O . GLN A 1 112 ? 36.071 6.748 -41.725 1.00 96.62 112 GLN A O 1
ATOM 879 N N . THR A 1 113 ? 34.156 5.628 -41.422 1.00 97.50 113 THR A N 1
ATOM 880 C CA . THR A 1 113 ? 33.842 5.478 -42.853 1.00 97.50 113 THR A CA 1
ATOM 881 C C . THR A 1 113 ? 33.865 6.820 -43.5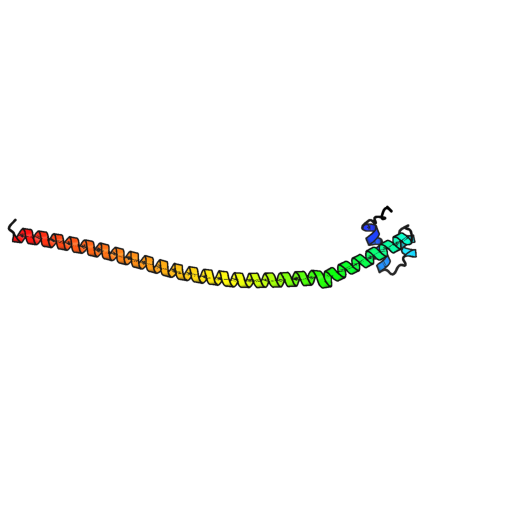86 1.00 97.50 113 THR A C 1
ATOM 883 O O . THR A 1 113 ? 34.448 6.943 -44.661 1.00 97.50 113 THR A O 1
ATOM 886 N N . ARG A 1 114 ? 33.303 7.880 -42.986 1.00 97.56 114 ARG A N 1
ATOM 887 C CA . ARG A 1 114 ? 33.345 9.235 -43.561 1.00 97.56 114 ARG A CA 1
ATOM 888 C C . ARG A 1 114 ? 34.771 9.783 -43.659 1.00 97.56 114 ARG A C 1
ATOM 890 O O . ARG A 1 114 ? 35.076 10.531 -44.590 1.00 97.56 114 ARG A O 1
ATOM 897 N N . LYS A 1 115 ? 35.632 9.478 -42.686 1.00 97.69 115 LYS A N 1
ATOM 898 C CA . LYS A 1 115 ? 37.044 9.881 -42.696 1.00 97.69 115 LYS A CA 1
ATOM 899 C C . LYS A 1 115 ? 37.802 9.167 -43.815 1.00 97.69 115 LYS A C 1
ATOM 901 O O . LYS A 1 115 ? 38.533 9.836 -44.544 1.00 97.69 115 LYS A O 1
ATOM 906 N N . ASP A 1 116 ? 37.576 7.870 -43.975 1.00 97.81 116 ASP A N 1
ATOM 907 C CA . ASP A 1 116 ? 38.244 7.043 -44.981 1.00 97.81 116 ASP A CA 1
ATOM 908 C C . ASP A 1 116 ? 37.822 7.447 -46.398 1.00 97.81 116 ASP A C 1
ATOM 910 O O . ASP A 1 116 ? 38.679 7.777 -47.216 1.00 97.81 116 ASP A O 1
ATOM 914 N N . ALA A 1 117 ? 36.519 7.623 -46.642 1.00 97.31 117 ALA A N 1
ATOM 915 C CA . ALA A 1 117 ? 36.009 8.131 -47.919 1.00 97.31 117 ALA A CA 1
ATOM 916 C C . ALA A 1 117 ? 36.596 9.512 -48.279 1.00 97.31 117 ALA A C 1
ATOM 918 O O . ALA A 1 117 ? 36.949 9.786 -49.424 1.00 97.31 117 ALA A O 1
ATOM 919 N N . ARG A 1 118 ? 36.766 10.407 -47.293 1.00 97.44 118 ARG A N 1
ATOM 920 C CA . ARG A 1 118 ? 37.438 11.701 -47.514 1.00 97.44 118 ARG A CA 1
ATOM 921 C C . ARG A 1 118 ? 38.913 11.540 -47.876 1.00 97.44 118 ARG A C 1
ATOM 923 O O . ARG A 1 118 ? 39.426 12.345 -48.653 1.00 97.44 118 ARG A O 1
ATOM 930 N N . ALA A 1 119 ? 39.605 10.564 -47.293 1.00 97.31 119 ALA A N 1
ATOM 931 C CA . ALA A 1 119 ? 40.997 10.280 -47.617 1.00 97.31 119 ALA A CA 1
ATOM 932 C C . ALA A 1 119 ? 41.132 9.724 -49.042 1.00 97.31 119 ALA A C 1
ATOM 934 O O . ALA A 1 119 ? 42.005 10.178 -49.779 1.00 97.31 119 ALA A O 1
ATOM 935 N N . GLU A 1 120 ? 40.237 8.828 -49.460 1.00 97.31 120 GLU A N 1
ATOM 936 C CA . GLU A 1 120 ? 40.179 8.318 -50.835 1.00 97.31 120 GLU A CA 1
ATOM 937 C C . GLU A 1 120 ? 39.924 9.432 -51.849 1.00 97.31 120 GLU A C 1
ATOM 939 O O . GLU A 1 120 ? 40.687 9.578 -52.800 1.00 97.31 120 GLU A O 1
ATOM 944 N N . VAL A 1 121 ? 38.941 10.306 -51.601 1.00 97.19 121 VAL A N 1
ATOM 945 C CA . VAL A 1 121 ? 38.682 11.466 -52.473 1.00 97.19 121 VAL A CA 1
ATOM 946 C C . VAL A 1 121 ? 39.922 12.356 -52.609 1.00 97.19 121 VAL A C 1
ATOM 948 O O . VAL A 1 121 ? 40.198 12.867 -53.693 1.00 97.19 121 VAL A O 1
ATOM 951 N N . ARG A 1 122 ? 40.699 12.550 -51.535 1.00 96.56 122 ARG A N 1
ATOM 952 C CA . ARG A 1 122 ? 41.962 13.307 -51.604 1.00 96.56 122 ARG A CA 1
ATOM 953 C C . ARG A 1 122 ? 43.010 12.600 -52.463 1.00 96.56 122 ARG A C 1
ATOM 955 O O . ARG A 1 122 ? 43.653 13.278 -53.258 1.00 96.56 122 ARG A O 1
ATOM 962 N N . LYS A 1 123 ? 43.165 11.279 -52.325 1.00 96.50 123 LYS A N 1
ATOM 963 C CA . LYS A 1 123 ? 44.094 10.485 -53.14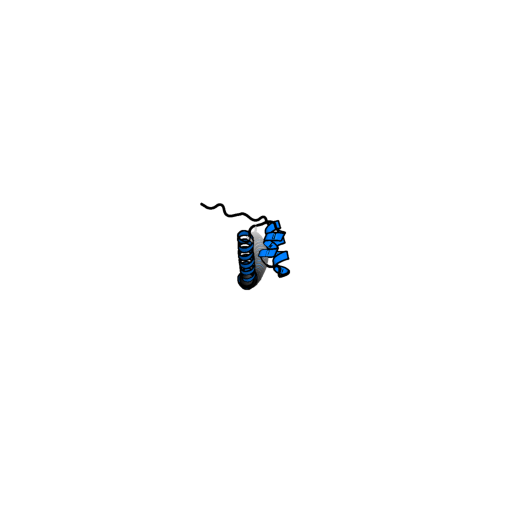7 1.00 96.50 123 LYS A CA 1
ATOM 964 C C . LYS A 1 123 ? 43.724 10.556 -54.627 1.00 96.50 123 LYS A C 1
ATOM 966 O O . LYS A 1 123 ? 44.558 10.948 -55.432 1.00 96.50 123 LYS A O 1
ATOM 971 N N . LEU A 1 124 ? 42.454 10.319 -54.960 1.00 96.56 124 LEU A N 1
ATOM 972 C CA . LEU A 1 124 ? 41.952 10.405 -56.335 1.00 96.56 124 LEU A CA 1
ATOM 973 C C . LEU A 1 124 ? 42.164 11.798 -56.941 1.00 96.56 124 LEU A C 1
ATOM 975 O O . LEU A 1 124 ? 42.535 11.925 -58.104 1.00 96.56 124 LEU A O 1
ATOM 979 N N . ARG A 1 125 ? 41.981 12.867 -56.152 1.00 94.62 125 ARG A N 1
ATOM 980 C CA . ARG A 1 125 ? 42.297 14.235 -56.600 1.00 94.62 125 ARG A CA 1
ATOM 981 C C . ARG A 1 125 ? 43.783 14.411 -56.908 1.00 94.62 125 ARG A C 1
ATOM 983 O O . ARG A 1 125 ? 44.109 15.024 -57.918 1.00 94.62 125 ARG A O 1
ATOM 990 N N . GLN A 1 126 ? 44.673 13.896 -56.061 1.00 93.56 126 GLN A N 1
ATOM 991 C CA . GLN A 1 126 ? 46.120 13.957 -56.299 1.00 93.56 126 GLN A CA 1
ATOM 992 C C . GLN A 1 126 ? 46.523 13.168 -57.549 1.00 93.56 126 GLN A C 1
ATOM 994 O O . GLN A 1 126 ? 47.318 13.655 -58.347 1.00 93.56 126 GLN A O 1
ATOM 999 N N . GLU A 1 127 ? 45.960 11.977 -57.745 1.00 94.19 127 GLU A N 1
ATOM 1000 C CA . GLU A 1 127 ? 46.179 11.165 -58.945 1.00 94.19 127 GLU A CA 1
ATOM 1001 C C . GLU A 1 127 ? 45.699 11.885 -60.206 1.00 94.19 127 GLU A C 1
ATOM 1003 O O . GLU A 1 127 ? 46.443 11.975 -61.178 1.00 94.19 127 GLU A O 1
ATOM 1008 N N . LEU A 1 128 ? 44.506 12.484 -60.169 1.00 93.88 128 LEU A N 1
ATOM 1009 C CA . LEU A 1 128 ? 43.985 13.282 -61.276 1.00 93.88 128 LEU A CA 1
ATOM 1010 C C . LEU A 1 128 ? 44.899 14.473 -61.608 1.00 93.88 128 LEU A C 1
ATOM 1012 O O . LEU A 1 128 ? 45.126 14.746 -62.784 1.00 93.88 128 LEU A O 1
ATOM 1016 N N . HIS A 1 129 ? 45.426 15.172 -60.596 1.00 92.69 129 HIS A N 1
ATOM 1017 C CA . HIS A 1 129 ? 46.404 16.248 -60.797 1.00 92.69 129 HIS A CA 1
ATOM 1018 C C . HIS A 1 129 ? 47.662 15.741 -61.510 1.00 92.69 129 HIS A C 1
ATOM 1020 O O . HIS A 1 129 ? 48.043 16.316 -62.528 1.00 92.69 129 HIS A O 1
ATOM 1026 N N . ARG A 1 130 ? 48.231 14.618 -61.046 1.00 90.38 130 ARG A N 1
ATOM 1027 C CA . ARG A 1 130 ? 49.405 13.984 -61.670 1.00 90.38 130 ARG A CA 1
ATOM 1028 C C . ARG A 1 130 ? 49.149 13.599 -63.127 1.00 90.38 130 ARG A C 1
ATOM 1030 O O . ARG A 1 130 ? 49.974 13.889 -63.983 1.00 90.38 130 ARG A O 1
ATOM 1037 N N . VAL A 1 131 ? 48.006 12.973 -63.421 1.00 91.44 131 VAL A N 1
ATOM 1038 C CA . VAL A 1 131 ? 47.639 12.547 -64.788 1.00 91.44 131 VAL A CA 1
ATOM 1039 C C . VAL A 1 131 ? 47.442 13.744 -65.721 1.00 91.44 131 VAL A C 1
ATOM 1041 O O . VAL A 1 131 ? 47.753 13.660 -66.904 1.00 91.44 131 VAL A O 1
ATOM 1044 N N . ARG A 1 132 ? 46.952 14.874 -65.201 1.00 87.94 132 ARG A N 1
ATOM 1045 C CA . ARG A 1 132 ? 46.775 16.113 -65.972 1.00 87.94 132 ARG A CA 1
ATOM 1046 C C . ARG A 1 132 ? 48.076 16.890 -66.208 1.00 87.94 132 ARG A C 1
ATOM 1048 O O . ARG A 1 132 ? 48.031 17.888 -66.917 1.00 87.94 132 ARG A O 1
ATOM 1055 N N . GLY A 1 133 ? 49.204 16.444 -65.650 1.00 73.94 133 GLY A N 1
ATOM 1056 C CA . GLY A 1 133 ? 50.510 17.075 -65.854 1.00 73.94 133 GLY A CA 1
ATOM 1057 C C . GLY A 1 133 ? 50.688 18.418 -65.139 1.00 73.94 133 GLY A C 1
ATOM 1058 O O . GLY A 1 133 ? 51.477 19.234 -65.608 1.00 73.94 133 GLY A O 1
ATOM 1059 N N . TYR A 1 134 ? 49.950 18.647 -64.044 1.00 56.66 134 TYR A N 1
ATOM 1060 C CA . TYR A 1 134 ? 50.145 19.786 -63.133 1.00 56.66 134 TYR A CA 1
ATOM 1061 C C . TYR A 1 134 ? 51.034 19.419 -61.945 1.00 56.66 134 TYR A C 1
ATOM 1063 O O . TYR A 1 134 ? 50.924 18.266 -61.461 1.00 56.66 134 TYR A O 1
#

Radius of gyration: 46.04 Å; chains: 1; bounding box: 86×30×120 Å

pLDDT: mean 92.45, std 8.89, range [43.88, 98.25]

Secondary structure (DSSP, 8-state):
---PPPPPHHHHHHHHHHHHTT--HHHHHHHTT--HHHHHHHHHHHHHHHHHHHHIIIIIHHHHHHHHHHHHHHHHHHHHHHHHHHHHHHHHHHHHHHHHHHHHHHHHHHHHHHHHHHHHHHHHHHHHHHHTT-

Sequence (134 aa):
MAKKAKFTDSQREQYAELAANGTSNVQIAKAMNISIHLATKLRDELETNKAIERVRLTQTIPLKMDKMADVMTAVLNMMGDVRQELCNVKATNNKMAAAMRRLQMENKNLRQTRKDARAEVRKLRQELHRVRGY